Protein AF-A0AA39N4H8-F1 (afdb_monomer)

Foldseek 3Di:
DDPDDDPPDDDDDPPPQPVVLVVCLVVLVVQLVVLCPDPCHPVDPVSVVSNVVSVVVSVVSVVVNLVSLVPPVCSVPDPVVVVVVVVVVVVVVVVVVVVVVVVVVPPPPPDPPPPPPPDDD

Solvent-accessible surface area (backbone atoms only — not comparable to full-atom values): 7482 Å² total; per-residue (Å²): 142,91,85,87,86,82,86,80,72,81,64,90,72,85,70,76,74,67,56,69,61,64,61,44,50,58,59,36,48,48,54,36,52,51,49,66,67,38,92,64,25,78,78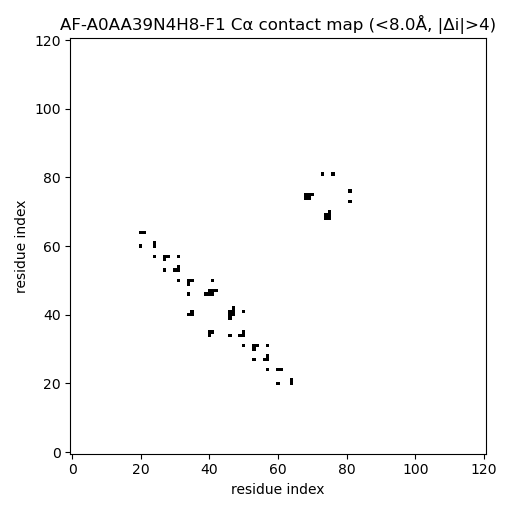,40,75,66,45,40,50,50,44,53,49,38,48,50,52,38,51,51,51,52,52,51,50,52,48,56,45,49,70,36,92,65,44,80,48,54,71,70,55,48,51,50,51,50,51,52,53,48,54,52,52,54,50,52,52,52,53,50,51,54,54,66,67,54,63,71,71,94,74,71,80,87,78,77,86,86,79,82,137

Structure (mmCIF, N/CA/C/O backbone):
data_AF-A0AA39N4H8-F1
#
_entry.id   AF-A0AA39N4H8-F1
#
loop_
_atom_site.group_PDB
_atom_site.id
_atom_site.type_symbol
_atom_site.label_atom_id
_atom_site.label_alt_id
_atom_site.label_comp_id
_atom_site.label_asym_id
_atom_site.label_entity_id
_atom_site.label_seq_id
_atom_site.pdbx_PDB_ins_code
_atom_site.Cartn_x
_atom_site.Cartn_y
_atom_site.Cartn_z
_atom_site.occupancy
_atom_site.B_iso_or_equiv
_atom_site.auth_seq_id
_atom_site.auth_comp_id
_atom_site.auth_asym_id
_atom_site.auth_atom_id
_atom_site.pdbx_PDB_model_num
ATOM 1 N N . MET A 1 1 ? 19.834 -23.040 -31.511 1.00 42.44 1 MET A N 1
ATOM 2 C CA . MET A 1 1 ? 20.358 -23.348 -30.167 1.00 42.44 1 MET A CA 1
ATOM 3 C C . MET A 1 1 ? 21.099 -22.118 -29.705 1.00 42.44 1 MET A C 1
ATOM 5 O O . MET A 1 1 ? 22.232 -21.965 -30.115 1.00 42.44 1 MET A O 1
ATOM 9 N N . GLU A 1 2 ? 20.432 -21.219 -28.988 1.00 42.22 2 GLU A N 1
ATOM 10 C CA . GLU A 1 2 ? 21.045 -20.130 -28.204 1.00 42.22 2 GLU A CA 1
ATOM 11 C C . GLU A 1 2 ? 19.897 -19.410 -27.478 1.00 42.22 2 GLU A C 1
ATOM 13 O O . GLU A 1 2 ? 19.529 -18.275 -27.756 1.00 42.22 2 GLU A O 1
ATOM 18 N N . GLU A 1 3 ? 19.238 -20.154 -26.594 1.00 50.78 3 GLU A N 1
ATOM 19 C CA . GLU A 1 3 ? 18.191 -19.665 -25.705 1.00 5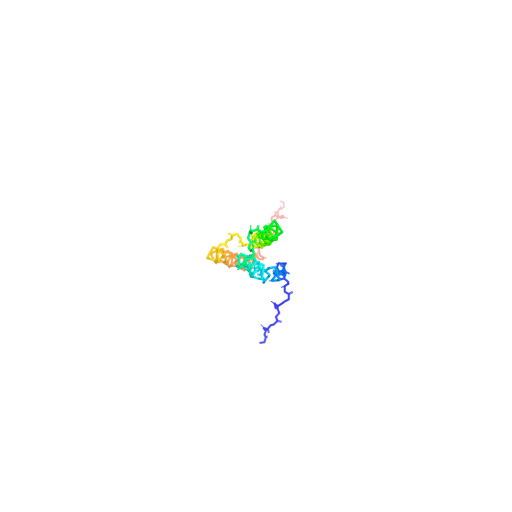0.78 3 GLU A CA 1
ATOM 20 C C . GLU A 1 3 ? 18.473 -20.310 -24.345 1.00 50.78 3 GLU A C 1
ATOM 22 O O . GLU A 1 3 ? 18.138 -21.470 -24.173 1.00 50.78 3 GLU A O 1
ATOM 27 N N . GLU A 1 4 ? 19.214 -19.626 -23.459 1.00 47.56 4 GLU A N 1
ATOM 28 C CA . GLU A 1 4 ? 19.257 -19.826 -21.986 1.00 47.56 4 GLU A CA 1
ATOM 29 C C . GLU A 1 4 ? 20.498 -19.158 -21.350 1.00 47.56 4 GLU A C 1
ATOM 31 O O . GLU A 1 4 ? 21.348 -19.808 -20.748 1.00 47.56 4 GLU A O 1
ATOM 36 N N . ALA A 1 5 ? 20.649 -17.834 -21.456 1.00 48.84 5 ALA A N 1
ATOM 37 C CA . ALA A 1 5 ? 21.746 -17.155 -20.751 1.00 48.84 5 ALA A CA 1
ATOM 38 C C . ALA A 1 5 ? 21.414 -15.720 -20.316 1.00 48.84 5 ALA A C 1
ATOM 40 O O . ALA A 1 5 ? 22.232 -14.824 -20.477 1.00 48.84 5 ALA A O 1
ATOM 41 N N . ASP A 1 6 ? 20.222 -15.471 -19.762 1.00 44.44 6 ASP A N 1
ATOM 42 C CA . ASP A 1 6 ? 19.961 -14.201 -19.053 1.00 44.44 6 ASP A CA 1
ATOM 43 C C . ASP A 1 6 ? 18.862 -14.324 -17.980 1.00 44.44 6 ASP A C 1
ATOM 45 O O . ASP A 1 6 ? 17.966 -13.493 -17.877 1.00 44.44 6 ASP A O 1
ATOM 49 N N . ARG A 1 7 ? 18.881 -15.400 -17.177 1.00 46.53 7 ARG A N 1
ATOM 50 C CA . ARG A 1 7 ? 17.974 -15.556 -16.014 1.00 46.53 7 ARG A CA 1
ATOM 51 C C . ARG A 1 7 ? 18.642 -15.314 -14.655 1.00 46.53 7 ARG A C 1
ATOM 53 O O . ARG A 1 7 ? 17.972 -15.407 -13.634 1.00 46.53 7 ARG A O 1
ATOM 60 N N . SER A 1 8 ? 19.928 -14.955 -14.632 1.00 43.47 8 SER A N 1
ATOM 61 C CA . SER A 1 8 ? 20.711 -14.822 -13.389 1.00 43.47 8 SER A CA 1
ATOM 62 C C . SER A 1 8 ? 21.121 -13.391 -13.040 1.00 43.47 8 SER A C 1
ATOM 64 O O . SER A 1 8 ? 21.984 -13.201 -12.185 1.00 43.47 8 SER A O 1
ATOM 66 N N . ARG A 1 9 ? 20.518 -12.361 -13.650 1.00 44.09 9 ARG A N 1
ATOM 67 C CA . ARG A 1 9 ? 20.646 -11.001 -13.108 1.00 44.09 9 ARG A CA 1
ATOM 68 C C . ARG A 1 9 ? 19.737 -10.890 -11.883 1.00 44.09 9 ARG A C 1
ATOM 70 O O . ARG A 1 9 ? 18.520 -10.965 -12.055 1.00 44.09 9 ARG A O 1
ATO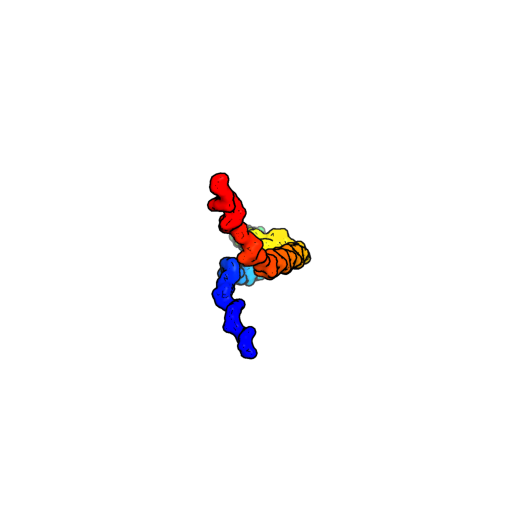M 77 N N . PRO A 1 10 ? 20.267 -10.700 -10.661 1.00 41.22 10 PRO A N 1
ATOM 78 C CA . PRO A 1 10 ? 19.417 -10.313 -9.550 1.00 41.22 10 PRO A CA 1
ATOM 79 C C . PRO A 1 10 ? 18.807 -8.956 -9.915 1.00 41.22 10 PRO A C 1
ATOM 81 O O . PRO A 1 10 ? 19.527 -7.975 -10.112 1.00 41.22 10 PRO A O 1
ATOM 84 N N . GLY A 1 11 ? 17.482 -8.918 -10.080 1.00 49.25 11 GLY A N 1
ATOM 85 C CA . GLY A 1 11 ? 16.747 -7.662 -10.217 1.00 49.25 11 GLY A CA 1
ATOM 86 C C . GLY A 1 11 ? 17.069 -6.735 -9.037 1.00 49.25 11 GLY A C 1
ATOM 87 O O . GLY A 1 11 ? 17.481 -7.222 -7.979 1.00 49.25 11 GLY A O 1
ATOM 88 N N . PRO A 1 12 ? 16.929 -5.408 -9.200 1.00 49.19 12 PRO A N 1
ATOM 89 C CA . PRO A 1 12 ? 17.276 -4.454 -8.156 1.00 49.19 12 PRO A CA 1
ATOM 90 C C . PRO A 1 12 ? 16.469 -4.781 -6.896 1.00 49.19 12 PRO A C 1
ATOM 92 O O . PRO A 1 12 ? 15.258 -4.609 -6.885 1.00 49.19 12 PRO A O 1
ATOM 95 N N . GLY A 1 13 ? 17.151 -5.315 -5.877 1.00 48.62 13 GLY A N 1
ATOM 96 C CA . GLY A 1 13 ? 16.632 -5.585 -4.539 1.00 48.62 13 GLY A CA 1
ATOM 97 C C . GLY A 1 13 ? 15.280 -6.296 -4.511 1.00 48.62 13 GLY A C 1
ATOM 98 O O . GLY A 1 13 ? 14.250 -5.645 -4.375 1.00 48.62 13 GLY A O 1
ATOM 99 N N . GLY A 1 14 ? 15.280 -7.631 -4.543 1.00 47.75 14 GLY A N 1
ATOM 100 C CA . GLY A 1 14 ? 14.109 -8.432 -4.180 1.00 47.75 14 GLY A CA 1
ATOM 101 C C . GLY A 1 14 ? 13.742 -8.225 -2.708 1.00 47.75 14 GLY A C 1
ATOM 102 O O . GLY A 1 14 ? 14.028 -9.072 -1.867 1.00 47.75 14 GLY A O 1
ATOM 103 N N . MET A 1 15 ? 13.144 -7.080 -2.381 1.00 59.06 15 MET A N 1
ATOM 104 C CA . MET A 1 15 ? 12.480 -6.862 -1.107 1.00 59.06 15 MET A CA 1
ATOM 105 C C . MET A 1 15 ? 11.304 -7.830 -1.078 1.00 59.06 15 MET A C 1
ATOM 107 O O . MET A 1 15 ? 10.349 -7.687 -1.842 1.00 59.06 15 MET A O 1
ATOM 111 N N . ALA A 1 16 ? 11.399 -8.857 -0.234 1.00 70.25 16 ALA A N 1
ATOM 112 C CA . ALA A 1 16 ? 10.270 -9.728 0.028 1.00 70.25 16 ALA A CA 1
ATOM 113 C C . ALA A 1 16 ? 9.101 -8.845 0.478 1.00 70.25 16 ALA A C 1
ATOM 115 O O . ALA A 1 16 ? 9.204 -8.129 1.478 1.00 70.25 16 ALA A O 1
ATOM 116 N N . LEU A 1 17 ? 8.013 -8.854 -0.295 1.00 75.31 17 LEU A N 1
ATOM 117 C CA . LEU A 1 17 ? 6.827 -8.075 0.035 1.00 75.31 17 LEU A CA 1
ATOM 118 C C . LEU A 1 17 ? 6.343 -8.497 1.432 1.00 75.31 17 LEU A C 1
ATOM 120 O O . LEU A 1 17 ? 6.294 -9.701 1.706 1.00 75.31 17 LEU A O 1
ATOM 124 N N . PRO A 1 18 ? 5.970 -7.554 2.316 1.00 83.31 18 PRO A N 1
ATOM 125 C CA . PRO A 1 18 ? 5.548 -7.842 3.686 1.00 83.31 18 PRO A CA 1
ATOM 126 C C . PRO A 1 18 ? 4.120 -8.419 3.703 1.00 83.31 18 PRO A C 1
ATOM 128 O O . PRO A 1 18 ? 3.192 -7.839 4.264 1.00 83.31 18 PRO A O 1
ATOM 131 N N . SER A 1 19 ? 3.927 -9.565 3.052 1.00 86.31 19 SER A N 1
ATOM 132 C CA . SER A 1 19 ? 2.636 -10.222 2.829 1.00 86.31 19 SER A CA 1
ATOM 133 C C . SER A 1 19 ? 1.918 -10.551 4.136 1.00 86.31 19 SER A C 1
ATOM 135 O O . SER A 1 19 ? 0.705 -10.373 4.224 1.00 86.31 19 SER A O 1
ATOM 137 N N . SER A 1 20 ? 2.664 -10.930 5.177 1.00 90.44 20 SER A N 1
ATOM 138 C CA . SER A 1 20 ? 2.130 -11.187 6.518 1.00 90.44 20 SER A CA 1
ATOM 139 C C . SER A 1 20 ? 1.464 -9.956 7.141 1.00 90.44 20 SER A C 1
ATOM 141 O O . SER A 1 20 ? 0.415 -10.084 7.774 1.00 90.44 20 SER A O 1
ATOM 143 N N . LEU A 1 21 ? 2.011 -8.752 6.922 1.00 92.25 21 LEU A N 1
ATOM 144 C CA . LEU A 1 21 ? 1.412 -7.508 7.411 1.00 92.25 21 LEU A CA 1
ATOM 145 C C . LEU A 1 21 ? 0.056 -7.271 6.745 1.00 92.25 21 LEU A C 1
ATOM 147 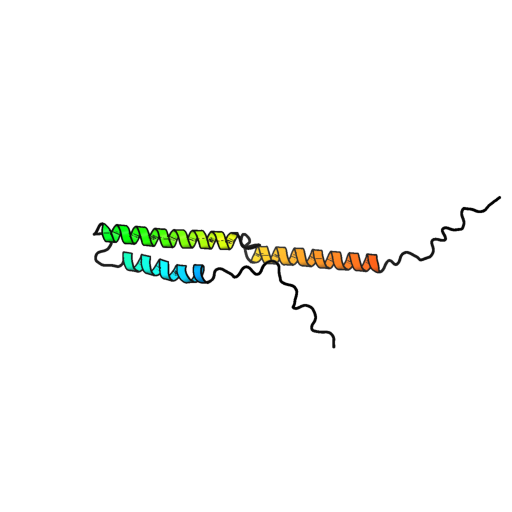O O . LEU A 1 21 ? -0.929 -7.055 7.449 1.00 92.25 21 LEU A O 1
ATOM 151 N N . TYR A 1 22 ? -0.007 -7.364 5.415 1.00 92.75 22 TYR A N 1
ATOM 152 C CA . TYR A 1 22 ? -1.249 -7.168 4.663 1.00 92.75 22 TYR A CA 1
ATOM 153 C C . TYR A 1 22 ? -2.310 -8.220 5.005 1.00 92.75 22 TYR A C 1
ATOM 155 O O . TYR A 1 22 ? -3.471 -7.869 5.202 1.00 92.75 22 TYR A O 1
ATOM 163 N N . GLN A 1 23 ? -1.913 -9.487 5.162 1.00 93.31 23 GLN A N 1
ATOM 164 C CA . GLN A 1 23 ? -2.810 -10.562 5.602 1.00 93.31 23 GLN A CA 1
ATOM 165 C C . GLN A 1 23 ? -3.379 -10.295 7.002 1.00 93.31 23 GLN A C 1
ATOM 167 O O . GLN A 1 23 ? -4.560 -10.537 7.246 1.00 93.31 23 GLN A O 1
ATOM 172 N N . SER A 1 24 ? -2.573 -9.734 7.911 1.00 95.31 24 SER A N 1
ATOM 173 C CA . SER A 1 24 ? -3.011 -9.436 9.280 1.00 95.31 24 SER A CA 1
ATOM 174 C C . SER A 1 24 ? -4.056 -8.316 9.377 1.00 95.31 24 SER A C 1
ATOM 176 O O . SER A 1 24 ? -4.761 -8.242 10.384 1.00 95.31 24 SER A O 1
ATOM 178 N N . LEU A 1 25 ? -4.182 -7.451 8.358 1.00 96.62 25 LEU A N 1
ATOM 179 C CA . LEU A 1 25 ? -5.095 -6.302 8.395 1.00 96.62 25 LEU A CA 1
ATOM 180 C C . LEU A 1 25 ? -6.555 -6.737 8.531 1.00 96.62 25 LEU A C 1
ATOM 182 O O . LEU A 1 25 ? -7.288 -6.153 9.326 1.00 96.62 25 LEU A O 1
ATOM 186 N N . ILE A 1 26 ? -6.959 -7.778 7.797 1.00 95.69 26 ILE A N 1
ATOM 187 C CA . ILE A 1 26 ? -8.329 -8.302 7.854 1.00 95.69 26 ILE A CA 1
ATOM 188 C C . ILE A 1 26 ? -8.604 -8.858 9.251 1.00 95.69 26 ILE A C 1
ATOM 190 O O . ILE A 1 26 ? -9.602 -8.492 9.863 1.00 95.69 26 ILE A O 1
ATOM 194 N N . THR A 1 27 ? -7.693 -9.666 9.796 1.00 96.31 27 THR A N 1
ATOM 195 C CA . THR A 1 27 ? -7.838 -10.225 11.147 1.00 96.31 27 THR A CA 1
ATOM 196 C C . THR A 1 27 ? -7.953 -9.128 12.206 1.00 96.31 27 THR A C 1
ATOM 198 O O . THR A 1 27 ? -8.827 -9.194 13.065 1.00 96.31 27 THR A O 1
ATOM 201 N N . LYS A 1 28 ? -7.122 -8.080 12.131 1.00 96.81 28 LYS A N 1
ATOM 202 C CA . LYS A 1 28 ? -7.186 -6.938 13.060 1.00 96.81 28 LYS A CA 1
ATOM 203 C C . LYS A 1 28 ? -8.502 -6.164 12.939 1.00 96.81 28 LYS A C 1
ATOM 205 O O . LYS A 1 28 ? -9.050 -5.753 13.957 1.00 96.81 28 LYS A O 1
ATOM 210 N N . LEU A 1 29 ? -9.029 -5.994 11.724 1.00 96.69 29 LEU A N 1
ATOM 211 C CA . LEU A 1 29 ? -10.336 -5.370 11.511 1.00 96.69 29 LEU A CA 1
ATOM 212 C C . LEU A 1 29 ? -11.469 -6.214 12.105 1.00 96.69 29 LEU A C 1
ATOM 214 O O . LEU A 1 29 ? -12.341 -5.664 12.769 1.00 96.69 29 LEU A O 1
ATOM 218 N N . VAL A 1 30 ? -11.436 -7.535 11.905 1.00 96.62 30 VAL A N 1
ATOM 219 C CA . VAL A 1 30 ? -12.418 -8.461 12.490 1.00 96.62 30 VAL A CA 1
ATOM 220 C C . VAL A 1 30 ? -12.435 -8.330 14.012 1.00 96.62 30 VAL A C 1
ATOM 222 O O . VAL A 1 30 ? -13.502 -8.139 14.577 1.00 96.62 30 VAL A O 1
ATOM 225 N N . VAL A 1 31 ? -11.270 -8.285 14.667 1.00 95.88 31 VAL A N 1
ATOM 226 C CA . VAL A 1 31 ? -11.187 -8.075 16.125 1.00 95.88 31 VAL A CA 1
ATOM 227 C C . VAL A 1 31 ? -11.857 -6.766 16.560 1.00 95.88 31 VAL A C 1
ATOM 229 O O . VAL A 1 31 ? -12.557 -6.739 17.570 1.00 95.8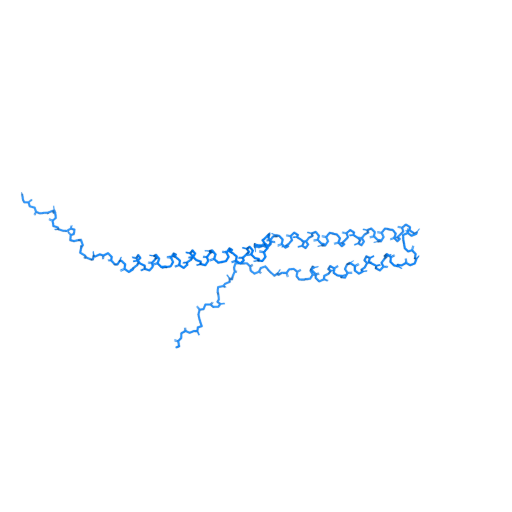8 31 VAL A O 1
ATOM 232 N N . VAL A 1 32 ? -11.674 -5.674 15.808 1.00 95.06 32 VAL A N 1
ATOM 233 C CA . VAL A 1 32 ? -12.355 -4.400 16.099 1.00 95.06 32 VAL A CA 1
ATOM 234 C C . VAL A 1 32 ? -13.871 -4.552 15.965 1.00 95.06 32 VAL A C 1
ATOM 236 O O . VAL A 1 32 ? -14.603 -4.094 16.839 1.00 95.06 32 VAL A O 1
ATOM 239 N N . LEU A 1 33 ? -14.348 -5.202 14.901 1.00 94.50 33 LEU A N 1
ATOM 240 C CA . LEU A 1 33 ? -15.778 -5.407 14.662 1.00 94.50 33 LEU A CA 1
ATOM 241 C C . LEU A 1 33 ? -16.418 -6.306 15.725 1.00 94.50 33 LEU A C 1
ATOM 243 O O . LEU A 1 33 ? -17.490 -5.971 16.224 1.00 94.50 33 LEU A O 1
ATOM 247 N N . ASP A 1 34 ? -15.740 -7.380 16.125 1.00 93.62 34 ASP A N 1
ATOM 248 C CA . ASP A 1 34 ? -16.207 -8.286 17.174 1.00 93.62 34 ASP A CA 1
ATOM 249 C C . ASP A 1 34 ? -16.369 -7.540 18.505 1.00 93.62 34 ASP A C 1
ATOM 251 O O . ASP A 1 34 ? -17.402 -7.658 19.162 1.00 93.62 34 ASP A O 1
ATOM 255 N N . LEU A 1 35 ? -15.394 -6.702 18.880 1.00 91.50 35 LEU A N 1
ATOM 256 C CA . LEU A 1 35 ? -15.465 -5.888 20.100 1.00 91.50 35 LEU A CA 1
ATOM 257 C C . LEU A 1 35 ? -16.604 -4.859 20.065 1.00 91.50 35 LEU A C 1
ATOM 259 O O . LEU A 1 35 ? -17.191 -4.559 21.103 1.00 91.50 35 LEU A O 1
ATOM 263 N N . VAL A 1 36 ? -16.936 -4.321 18.888 1.00 90.12 36 VAL A N 1
ATOM 264 C CA . VAL A 1 36 ? -18.078 -3.406 18.717 1.00 90.12 36 VAL A CA 1
ATOM 265 C C . VAL A 1 36 ? -19.414 -4.141 18.860 1.00 90.12 36 VAL A C 1
ATOM 267 O O . VAL A 1 36 ? -20.377 -3.555 19.350 1.00 90.12 36 VAL A O 1
ATOM 270 N N . GLN A 1 37 ? -19.481 -5.406 18.442 1.00 88.94 37 GLN A N 1
ATOM 271 C CA . GLN A 1 37 ? -20.708 -6.209 18.450 1.00 88.94 37 GLN A CA 1
ATOM 272 C C . GLN A 1 37 ? -20.990 -6.910 19.786 1.00 88.94 37 GLN A C 1
ATOM 274 O O . GLN A 1 37 ? -22.109 -7.379 20.000 1.00 88.94 37 GLN A O 1
ATOM 279 N N . GLN A 1 38 ? -20.014 -6.987 20.694 1.00 86.38 38 GLN A N 1
ATOM 280 C CA . GLN A 1 38 ? -20.216 -7.569 22.021 1.00 86.38 38 GLN A CA 1
ATOM 281 C C . GLN A 1 38 ? -21.311 -6.822 22.796 1.00 86.38 38 GLN A C 1
ATOM 283 O O . GLN A 1 38 ? -21.321 -5.595 22.859 1.00 86.38 38 GLN A O 1
ATOM 288 N N . SER A 1 39 ? -22.214 -7.570 23.439 1.00 65.00 39 SER A N 1
ATOM 289 C CA . SER A 1 39 ? -23.363 -7.029 24.184 1.00 65.00 39 SER A CA 1
ATOM 290 C C . SER A 1 39 ? -22.968 -6.161 25.381 1.00 65.00 39 SER A C 1
ATOM 292 O O . SER A 1 39 ? -23.698 -5.243 25.743 1.00 65.00 39 SER A O 1
ATOM 294 N N . GLU A 1 40 ? -21.808 -6.432 25.987 1.00 66.81 40 GLU A N 1
ATOM 295 C CA . GLU A 1 40 ? -21.216 -5.584 27.030 1.00 66.81 40 GLU A CA 1
ATOM 296 C C . GLU A 1 40 ? -20.535 -4.333 26.446 1.00 66.81 40 GLU A C 1
ATOM 298 O O . GLU A 1 40 ? -20.372 -3.343 27.158 1.00 66.81 40 GLU A O 1
ATOM 303 N N . GLY A 1 41 ? -20.209 -4.341 25.149 1.00 66.06 41 GLY A N 1
ATOM 304 C CA . GLY A 1 41 ? -19.787 -3.206 24.322 1.00 66.06 41 GLY A CA 1
ATOM 305 C C . GLY A 1 41 ? -18.937 -2.141 25.019 1.00 66.06 41 GLY A C 1
ATOM 306 O O . GLY A 1 41 ? -18.132 -2.404 25.897 1.00 66.06 41 GLY A O 1
ATOM 307 N N . ILE A 1 42 ? -19.148 -0.873 24.673 1.00 67.81 42 ILE A N 1
ATOM 308 C CA . ILE A 1 42 ? -18.531 0.288 25.345 1.00 67.81 42 ILE A CA 1
ATOM 309 C C . ILE A 1 42 ? -19.140 0.591 26.729 1.00 67.81 42 ILE A C 1
ATOM 311 O O . ILE A 1 42 ? -19.000 1.708 27.226 1.00 67.81 42 ILE A O 1
ATOM 315 N N . THR A 1 43 ? -19.861 -0.338 27.358 1.00 81.31 43 THR A N 1
ATOM 316 C CA . THR A 1 43 ? -20.558 -0.049 28.625 1.00 81.31 43 THR A CA 1
ATOM 317 C C . THR A 1 43 ? -19.635 -0.172 29.836 1.00 81.31 43 THR A C 1
ATOM 319 O O . THR A 1 43 ? -19.788 0.585 30.796 1.00 81.31 43 THR A O 1
ATOM 322 N N . THR A 1 44 ? -18.611 -1.028 29.760 1.00 85.94 44 THR A N 1
ATOM 323 C CA . THR A 1 44 ? -17.586 -1.162 30.804 1.00 85.94 44 THR A CA 1
ATOM 324 C C . THR A 1 44 ? -16.303 -0.399 30.436 1.00 85.94 44 THR A C 1
ATOM 326 O O . THR A 1 44 ? -15.951 -0.294 29.254 1.00 85.94 44 THR A O 1
ATOM 329 N N . PRO A 1 45 ? -15.558 0.149 31.418 1.00 87.50 45 PRO A N 1
ATOM 330 C CA . PRO A 1 45 ? -14.257 0.774 31.163 1.00 87.50 45 PRO A CA 1
ATOM 331 C C . PRO A 1 45 ? -13.260 -0.166 30.472 1.00 87.50 45 PRO A C 1
ATOM 333 O O . PRO A 1 45 ? -12.523 0.258 29.584 1.00 87.50 45 PRO A O 1
ATOM 336 N N . GLN A 1 46 ? -13.270 -1.446 30.847 1.00 88.69 46 GLN A N 1
ATOM 337 C CA . GLN A 1 46 ? -12.393 -2.477 30.299 1.00 88.69 46 GLN A CA 1
ATOM 338 C C . GLN A 1 46 ? -12.677 -2.706 28.815 1.00 88.69 46 GLN A C 1
ATOM 340 O O . GLN A 1 46 ? -11.750 -2.721 28.008 1.00 88.69 46 GLN A O 1
ATOM 345 N N . ALA A 1 47 ? -13.949 -2.809 28.436 1.00 87.44 47 ALA A N 1
ATOM 346 C CA . ALA A 1 47 ? -14.320 -3.018 27.046 1.00 87.44 47 ALA A CA 1
ATOM 347 C C . ALA A 1 47 ? -14.080 -1.764 26.181 1.00 87.44 47 ALA A C 1
ATOM 349 O O . ALA A 1 47 ? -13.601 -1.883 25.052 1.00 87.44 47 ALA A O 1
ATOM 350 N N . LYS A 1 48 ? -14.253 -0.548 26.732 1.00 89.62 48 LYS A N 1
ATOM 351 C CA . LYS A 1 48 ? -13.786 0.690 26.071 1.00 89.62 48 LYS A CA 1
ATOM 352 C C . LYS A 1 48 ? -12.278 0.664 25.816 1.00 89.62 48 LYS A C 1
ATOM 354 O O . LYS A 1 48 ? -11.834 1.024 24.727 1.00 89.62 48 LYS A O 1
ATOM 359 N N . GLN A 1 49 ? -11.490 0.248 26.805 1.00 93.00 49 GLN A N 1
ATOM 360 C CA . GLN A 1 49 ? -10.036 0.184 26.679 1.00 93.00 49 GLN A CA 1
ATOM 361 C C . GLN A 1 49 ? -9.599 -0.876 25.659 1.00 93.00 49 GLN A C 1
ATOM 363 O O . GLN A 1 49 ? -8.721 -0.600 24.842 1.00 93.00 49 GLN A O 1
ATOM 368 N N . ALA A 1 50 ? -10.244 -2.046 25.653 1.00 91.88 50 ALA A N 1
ATOM 369 C CA . ALA A 1 50 ? -10.002 -3.097 24.668 1.00 91.88 50 ALA A CA 1
ATOM 370 C C . ALA A 1 50 ? -10.302 -2.615 23.239 1.00 91.88 50 ALA A C 1
ATOM 372 O O . ALA A 1 50 ? -9.471 -2.789 22.346 1.00 91.88 50 ALA A O 1
ATOM 373 N N . LEU A 1 51 ? -11.432 -1.929 23.035 1.00 93.56 51 LEU A N 1
ATOM 374 C CA . LEU A 1 51 ? -11.798 -1.362 21.737 1.00 93.56 51 LEU A CA 1
ATOM 375 C C . LEU A 1 51 ? -10.806 -0.285 21.276 1.00 93.56 51 LEU A C 1
ATOM 377 O O . LEU A 1 51 ? -10.370 -0.298 20.123 1.00 93.56 51 LEU A O 1
ATOM 381 N N . LEU A 1 52 ? -10.409 0.627 22.170 1.00 94.38 52 LEU A N 1
ATOM 382 C CA . LEU A 1 52 ? -9.398 1.645 21.869 1.00 94.38 52 LEU A CA 1
ATOM 383 C C . LEU A 1 52 ? -8.056 1.011 21.493 1.00 94.38 52 LEU A C 1
ATOM 385 O O . LEU A 1 52 ? -7.411 1.459 20.544 1.00 94.38 52 LEU A O 1
ATOM 389 N N . HIS A 1 53 ? -7.638 -0.032 22.210 1.00 96.00 53 HIS A N 1
ATOM 390 C CA . HIS A 1 53 ? -6.404 -0.750 21.915 1.00 96.00 53 HIS A CA 1
ATOM 391 C C . HIS A 1 53 ? -6.464 -1.429 20.541 1.00 96.00 53 HIS A C 1
ATOM 393 O O . HIS A 1 53 ? -5.586 -1.196 19.712 1.00 96.00 53 HIS A O 1
ATOM 399 N N . ALA A 1 54 ? -7.518 -2.205 20.265 1.00 95.94 54 ALA A N 1
ATOM 400 C CA . ALA A 1 54 ? -7.697 -2.887 18.982 1.00 95.94 54 ALA A CA 1
ATOM 401 C C . ALA A 1 54 ? -7.773 -1.901 17.804 1.00 95.94 54 ALA A C 1
ATOM 403 O O . ALA A 1 54 ? -7.153 -2.117 16.763 1.00 95.94 54 ALA A O 1
ATOM 404 N N . THR A 1 55 ? -8.465 -0.772 17.986 1.00 96.25 55 THR A N 1
ATOM 405 C CA . THR A 1 55 ? -8.579 0.270 16.955 1.00 96.25 55 THR A CA 1
ATOM 406 C C . THR A 1 55 ? -7.229 0.928 16.675 1.00 96.25 55 THR A C 1
ATOM 408 O O . THR A 1 55 ? -6.872 1.139 15.516 1.00 96.25 55 THR A O 1
ATOM 411 N N . ASN A 1 56 ? -6.451 1.232 17.719 1.00 97.88 56 ASN A N 1
ATOM 412 C CA . ASN A 1 56 ? -5.109 1.790 17.554 1.00 97.88 56 ASN A CA 1
ATOM 413 C C . ASN A 1 56 ? -4.157 0.799 16.879 1.00 97.88 56 ASN A C 1
ATOM 415 O O . ASN A 1 56 ? -3.419 1.196 15.979 1.00 97.88 56 ASN A O 1
ATOM 419 N N . ASP A 1 57 ? -4.192 -0.474 17.270 1.00 97.44 57 ASP A N 1
ATOM 420 C CA . ASP A 1 57 ? -3.391 -1.530 16.648 1.00 97.44 57 ASP A CA 1
ATOM 421 C C . ASP A 1 57 ? -3.721 -1.680 15.152 1.00 97.44 57 ASP A C 1
ATOM 423 O O . ASP A 1 57 ? -2.819 -1.640 14.312 1.00 97.44 57 ASP A O 1
ATOM 427 N N . PHE A 1 58 ? -5.008 -1.733 14.788 1.00 97.75 58 PHE A N 1
ATOM 428 C CA . PHE A 1 58 ? -5.433 -1.750 13.385 1.00 97.75 58 PHE A CA 1
ATOM 429 C C . PHE A 1 58 ? -4.970 -0.498 12.625 1.00 97.75 58 PHE A C 1
ATOM 431 O O . PHE A 1 58 ? -4.359 -0.609 11.560 1.00 97.75 58 PHE A O 1
ATOM 438 N N . ARG A 1 59 ? -5.185 0.699 13.189 1.00 98.00 59 ARG A N 1
ATOM 439 C CA . ARG A 1 59 ? -4.763 1.968 12.576 1.00 98.00 59 ARG A CA 1
ATOM 440 C C . ARG A 1 59 ? -3.256 2.002 12.324 1.00 98.00 59 ARG A C 1
ATOM 442 O O . ARG A 1 59 ? -2.819 2.411 11.250 1.00 98.00 59 ARG A O 1
ATOM 449 N N . ASN A 1 60 ? -2.465 1.565 13.301 1.00 97.44 60 ASN A N 1
ATOM 450 C CA . ASN A 1 60 ? -1.010 1.531 13.200 1.00 97.44 60 ASN A CA 1
ATOM 451 C C . ASN A 1 60 ? -0.551 0.510 12.149 1.00 97.44 60 ASN A C 1
ATOM 453 O O . ASN A 1 60 ? 0.355 0.807 11.369 1.00 97.44 60 ASN A O 1
ATOM 457 N N . ALA A 1 61 ? -1.203 -0.655 12.072 1.00 96.56 61 ALA A N 1
ATOM 458 C CA . ALA A 1 61 ? -0.920 -1.656 11.047 1.00 96.56 61 ALA A CA 1
ATOM 459 C C . ALA A 1 61 ? -1.211 -1.126 9.631 1.00 96.56 61 ALA A C 1
ATOM 461 O O . ALA A 1 61 ? -0.371 -1.279 8.744 1.00 96.56 61 ALA A O 1
ATOM 462 N N . VAL A 1 62 ? -2.338 -0.431 9.428 1.00 97.25 62 VAL A N 1
ATOM 463 C CA . VAL A 1 62 ? -2.684 0.211 8.145 1.00 97.25 62 VAL A CA 1
ATOM 464 C C . VAL A 1 62 ? -1.688 1.314 7.788 1.00 97.25 62 VAL A C 1
ATOM 466 O O . VAL A 1 62 ? -1.231 1.383 6.648 1.00 97.25 62 VAL A O 1
ATOM 469 N N . ALA A 1 63 ? -1.309 2.160 8.749 1.00 96.69 63 ALA A N 1
ATOM 470 C CA . ALA A 1 63 ? -0.327 3.216 8.519 1.00 96.69 63 ALA A CA 1
ATOM 471 C C . ALA A 1 63 ? 1.041 2.643 8.113 1.00 96.69 63 ALA A C 1
ATOM 473 O O . ALA A 1 63 ? 1.663 3.137 7.171 1.00 96.69 63 ALA A O 1
ATOM 474 N N . ASN A 1 64 ? 1.484 1.569 8.775 1.00 94.56 64 ASN A N 1
ATOM 475 C CA . ASN A 1 64 ? 2.725 0.886 8.425 1.00 94.56 64 ASN A CA 1
ATOM 476 C C . ASN A 1 64 ? 2.637 0.220 7.044 1.00 94.56 64 ASN A C 1
ATOM 478 O O . ASN A 1 64 ? 3.564 0.352 6.251 1.00 94.56 64 ASN A O 1
ATOM 482 N N . ALA A 1 65 ? 1.514 -0.431 6.726 1.00 93.81 65 ALA A N 1
ATOM 483 C CA . ALA A 1 65 ? 1.285 -1.028 5.413 1.00 93.81 65 ALA A CA 1
ATOM 484 C C . ALA A 1 65 ? 1.336 0.032 4.305 1.00 93.81 65 ALA A C 1
ATOM 486 O O . ALA A 1 65 ? 2.057 -0.134 3.327 1.00 93.81 65 ALA A O 1
ATOM 487 N N . ARG A 1 66 ? 0.664 1.175 4.503 1.00 93.38 66 ARG A N 1
ATOM 488 C CA . ARG A 1 66 ? 0.709 2.305 3.567 1.00 93.38 66 ARG A CA 1
ATOM 489 C C . ARG A 1 66 ? 2.126 2.842 3.383 1.00 93.38 66 ARG A C 1
ATOM 491 O O . ARG A 1 66 ? 2.520 3.108 2.256 1.00 93.38 66 ARG A O 1
ATOM 498 N N . ARG A 1 67 ? 2.883 3.012 4.470 1.00 92.62 67 ARG A N 1
ATOM 499 C CA . ARG A 1 67 ? 4.279 3.460 4.394 1.00 92.62 67 ARG A CA 1
ATOM 500 C C . ARG A 1 67 ? 5.118 2.483 3.572 1.00 92.62 67 ARG A C 1
ATOM 502 O O . ARG A 1 67 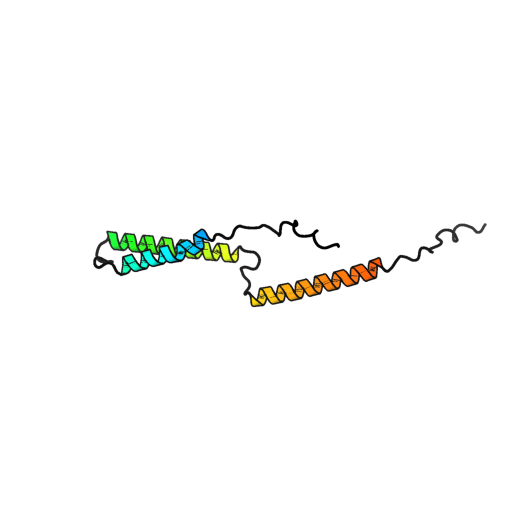? 5.781 2.910 2.643 1.00 92.62 67 ARG A O 1
ATOM 509 N N . LEU A 1 68 ? 5.022 1.183 3.856 1.00 90.94 68 LEU A N 1
ATOM 510 C CA . LEU A 1 68 ? 5.752 0.161 3.103 1.00 90.94 68 LEU A CA 1
ATOM 511 C C . LEU A 1 68 ? 5.340 0.116 1.630 1.00 90.94 68 LEU A C 1
ATOM 513 O O . LEU A 1 68 ? 6.198 -0.115 0.793 1.00 90.94 68 LEU A O 1
ATOM 517 N N . ALA A 1 69 ? 4.065 0.354 1.306 1.00 89.25 69 ALA A N 1
ATOM 518 C CA . ALA A 1 69 ? 3.618 0.473 -0.081 1.00 89.25 69 ALA A CA 1
ATOM 519 C C . ALA A 1 69 ? 4.282 1.654 -0.801 1.00 89.25 69 ALA A C 1
ATOM 521 O O . ALA A 1 69 ? 4.705 1.499 -1.936 1.00 89.25 69 ALA A O 1
ATOM 522 N N . LEU A 1 70 ? 4.388 2.811 -0.140 1.00 90.19 70 LEU A N 1
ATOM 523 C CA . LEU A 1 70 ? 4.999 4.018 -0.706 1.00 90.19 70 LEU A CA 1
ATOM 524 C C . LEU A 1 70 ? 6.529 3.956 -0.762 1.00 90.19 70 LEU A C 1
ATOM 526 O O . LEU A 1 70 ? 7.125 4.610 -1.606 1.00 90.19 70 LEU A O 1
ATOM 530 N N . ASP A 1 71 ? 7.156 3.178 0.122 1.00 89.62 71 ASP A N 1
ATOM 531 C CA . ASP A 1 71 ? 8.605 2.947 0.115 1.00 89.62 71 ASP A CA 1
ATOM 532 C C . ASP A 1 71 ? 9.028 1.960 -1.001 1.00 89.62 71 ASP A C 1
ATOM 534 O O . ASP A 1 71 ? 10.223 1.805 -1.269 1.00 89.62 71 ASP A O 1
ATOM 538 N N . LEU A 1 72 ? 8.078 1.271 -1.656 1.00 87.19 72 LEU A N 1
ATOM 539 C CA . LEU A 1 72 ? 8.377 0.444 -2.827 1.00 87.19 72 LEU A CA 1
ATOM 540 C C . LEU A 1 72 ? 8.747 1.337 -4.019 1.00 87.19 72 LEU A C 1
ATOM 542 O O . LEU A 1 72 ? 8.088 2.351 -4.238 1.00 87.19 72 LEU A O 1
ATOM 546 N N . PRO A 1 73 ? 9.738 0.953 -4.844 1.00 86.44 73 PRO A N 1
ATOM 547 C CA . PRO A 1 73 ? 10.050 1.686 -6.066 1.00 86.44 73 PRO A CA 1
ATOM 548 C C . PRO A 1 73 ? 8.823 1.799 -6.980 1.00 86.44 73 PRO A C 1
ATOM 550 O O . PRO A 1 73 ? 8.289 0.782 -7.423 1.00 86.44 73 PRO A O 1
ATOM 553 N N . GLY A 1 74 ? 8.381 3.028 -7.258 1.00 86.75 74 GLY A N 1
ATOM 554 C CA . GLY A 1 74 ? 7.176 3.295 -8.045 1.00 86.75 74 GLY A CA 1
ATOM 555 C C . GLY A 1 74 ? 5.864 3.083 -7.281 1.00 86.75 74 GLY A C 1
ATOM 556 O O . GLY A 1 74 ? 4.799 3.169 -7.884 1.00 86.75 74 GLY A O 1
ATOM 557 N N . GLY A 1 75 ? 5.903 2.814 -5.974 1.00 88.50 75 GLY A N 1
ATOM 558 C CA . GLY A 1 75 ? 4.723 2.619 -5.128 1.00 88.50 75 GLY A CA 1
ATOM 559 C C . GLY A 1 75 ? 3.890 3.886 -4.906 1.00 88.50 75 GLY A C 1
ATOM 560 O O . GLY A 1 75 ? 2.730 3.811 -4.502 1.00 88.50 75 GLY A O 1
ATOM 561 N N . GLU A 1 76 ? 4.460 5.051 -5.200 1.00 90.06 76 GLU A N 1
ATOM 562 C CA . GLU A 1 76 ? 3.781 6.342 -5.268 1.00 90.06 76 GLU A CA 1
ATOM 563 C C . GLU A 1 76 ? 2.972 6.536 -6.558 1.00 90.06 76 GLU A C 1
ATOM 565 O O . GLU A 1 76 ? 2.064 7.369 -6.588 1.00 90.06 76 GLU A O 1
ATOM 570 N N . LEU A 1 77 ? 3.295 5.772 -7.605 1.00 91.94 77 LEU A N 1
ATOM 571 C CA . LEU A 1 77 ? 2.691 5.882 -8.925 1.00 91.94 77 LEU A CA 1
ATOM 572 C C . LEU A 1 77 ? 1.496 4.943 -9.050 1.00 91.94 77 LEU A C 1
ATOM 574 O O . LEU A 1 77 ? 1.525 3.779 -8.636 1.00 91.94 77 LEU A O 1
ATOM 578 N N . LEU A 1 78 ? 0.455 5.421 -9.722 1.00 93.25 78 LEU A N 1
ATOM 579 C CA . LEU A 1 78 ? -0.621 4.562 -10.191 1.00 93.25 78 LEU A CA 1
ATOM 580 C C . LEU A 1 78 ? -0.083 3.581 -11.237 1.00 93.25 78 LEU A C 1
ATOM 582 O O . LEU A 1 78 ? 0.828 3.904 -11.991 1.00 93.25 78 LEU A O 1
ATOM 586 N N . VAL A 1 79 ? -0.712 2.410 -11.356 1.00 91.69 79 VAL A N 1
ATOM 587 C CA . VAL A 1 79 ? -0.316 1.382 -12.341 1.00 91.69 79 VAL A CA 1
ATOM 588 C C . VAL A 1 79 ? -0.193 1.967 -13.753 1.00 91.69 79 VAL A C 1
ATOM 590 O O . VAL A 1 79 ? 0.817 1.773 -14.413 1.00 91.69 79 VAL A O 1
ATOM 593 N N . ARG A 1 80 ? -1.164 2.789 -14.168 1.00 94.88 80 ARG A N 1
ATOM 594 C CA . ARG A 1 80 ? -1.140 3.480 -15.468 1.00 94.88 80 ARG A CA 1
ATOM 595 C C . ARG A 1 80 ? 0.071 4.405 -15.653 1.00 94.88 80 ARG A C 1
ATOM 597 O O . ARG A 1 80 ? 0.629 4.475 -16.737 1.00 94.88 80 ARG A O 1
ATOM 604 N N . GLU A 1 81 ? 0.490 5.096 -14.595 1.00 95.00 81 GLU A N 1
ATOM 605 C CA . GLU A 1 81 ? 1.649 5.997 -14.630 1.00 95.00 81 GLU A CA 1
ATOM 606 C C . GLU A 1 81 ? 2.943 5.177 -14.701 1.00 95.00 81 GLU A C 1
ATOM 608 O O . GLU A 1 81 ? 3.873 5.541 -15.416 1.00 95.00 81 GLU A O 1
ATOM 613 N N . GLN A 1 82 ? 2.988 4.026 -14.020 1.00 94.62 82 GLN A N 1
ATOM 614 C CA . GLN A 1 82 ? 4.096 3.079 -14.147 1.00 94.62 82 GLN A CA 1
ATOM 615 C C . GLN A 1 82 ? 4.196 2.526 -15.575 1.00 94.62 82 GLN A C 1
ATOM 617 O O . GLN A 1 82 ? 5.298 2.474 -16.120 1.00 94.62 82 GLN A O 1
ATOM 622 N N . ASP A 1 83 ? 3.071 2.185 -16.211 1.00 96.12 83 ASP A N 1
ATOM 623 C CA . ASP A 1 83 ? 3.038 1.719 -17.603 1.00 96.12 83 ASP A CA 1
ATOM 624 C C . ASP A 1 83 ? 3.581 2.780 -18.576 1.00 96.12 83 ASP A C 1
ATOM 626 O O . ASP A 1 83 ? 4.384 2.470 -19.462 1.00 96.12 83 ASP A O 1
ATOM 630 N N . GLU A 1 84 ? 3.207 4.047 -18.386 1.00 96.69 84 GLU A N 1
ATOM 631 C CA . GLU A 1 84 ? 3.716 5.175 -19.177 1.00 96.69 84 GLU A CA 1
ATOM 632 C C . GLU A 1 84 ? 5.231 5.363 -19.004 1.00 96.69 84 GLU A C 1
ATOM 634 O O . GLU A 1 84 ? 5.965 5.515 -19.988 1.00 96.69 84 GLU A O 1
ATOM 639 N N . VAL A 1 85 ? 5.727 5.294 -17.764 1.00 94.94 85 VAL A N 1
ATOM 640 C CA . VAL A 1 85 ? 7.165 5.373 -17.470 1.00 94.94 85 VAL A CA 1
ATOM 641 C C . VAL A 1 85 ? 7.912 4.200 -18.106 1.00 94.94 85 VAL A C 1
ATOM 643 O O . VAL A 1 85 ? 8.960 4.404 -18.724 1.00 94.94 85 VAL A O 1
ATOM 646 N N . ILE A 1 86 ? 7.371 2.982 -18.022 1.00 95.31 86 ILE A N 1
ATOM 647 C CA . ILE A 1 86 ? 7.945 1.792 -18.661 1.00 95.31 86 ILE A CA 1
ATOM 648 C C . ILE A 1 86 ? 8.019 1.982 -20.178 1.00 95.31 86 ILE A C 1
ATOM 650 O O . ILE A 1 86 ? 9.063 1.697 -20.776 1.00 95.31 86 IL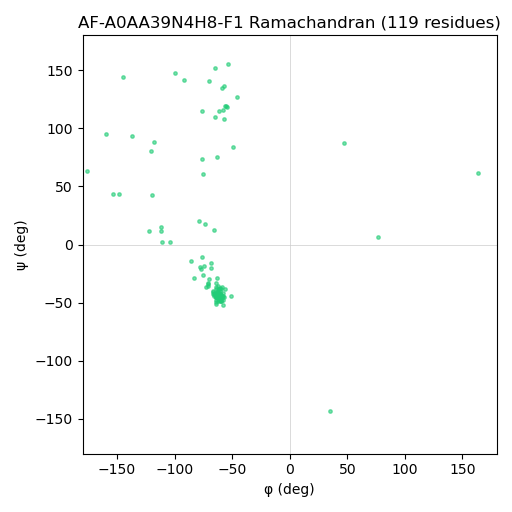E A O 1
ATOM 654 N N . ALA A 1 87 ? 6.955 2.489 -20.805 1.00 97.62 87 ALA A N 1
ATOM 655 C CA . ALA A 1 87 ? 6.925 2.754 -22.239 1.00 97.62 87 ALA A CA 1
ATOM 656 C C . ALA A 1 87 ? 7.990 3.788 -22.645 1.00 97.62 87 ALA A C 1
ATOM 658 O O . ALA A 1 87 ? 8.786 3.538 -23.557 1.00 97.62 87 ALA A O 1
ATOM 659 N N . MET A 1 88 ? 8.077 4.905 -21.917 1.00 97.62 88 MET A N 1
ATOM 660 C CA . MET A 1 88 ? 9.076 5.948 -22.153 1.00 97.62 88 MET A CA 1
ATOM 661 C C . MET A 1 88 ? 10.509 5.412 -21.996 1.00 97.62 88 MET A C 1
ATOM 663 O O . MET A 1 88 ? 11.357 5.617 -22.870 1.00 97.62 88 MET A O 1
ATOM 667 N N . LEU A 1 89 ? 10.798 4.700 -20.902 1.00 97.06 89 LEU A N 1
ATOM 668 C CA . LEU A 1 89 ? 12.124 4.131 -20.638 1.00 97.06 89 LEU A CA 1
ATOM 669 C C . LEU A 1 89 ? 12.513 3.082 -21.686 1.00 97.06 89 LEU A C 1
ATOM 671 O O . LEU A 1 89 ? 13.671 3.023 -22.108 1.00 97.06 89 LEU A O 1
ATOM 675 N N . THR A 1 90 ? 11.543 2.293 -22.145 1.00 97.62 90 THR A N 1
ATOM 676 C CA . THR A 1 90 ? 11.717 1.319 -23.226 1.00 97.62 90 THR A CA 1
ATOM 677 C C . THR A 1 90 ? 12.102 2.014 -24.529 1.00 97.62 90 THR A C 1
ATOM 679 O O . THR A 1 90 ? 13.117 1.662 -25.135 1.00 97.62 90 THR A O 1
ATOM 682 N N . GLN A 1 91 ? 11.378 3.068 -24.913 1.00 97.75 91 GLN A N 1
ATOM 683 C CA . GLN A 1 91 ? 11.686 3.851 -26.110 1.00 97.75 91 GLN A CA 1
ATOM 684 C C . GLN A 1 91 ? 13.082 4.491 -26.039 1.00 97.75 91 GLN A C 1
ATOM 686 O O . GLN A 1 91 ? 13.830 4.455 -27.021 1.00 97.75 91 GLN A O 1
ATOM 691 N N . LEU A 1 92 ? 13.463 5.043 -24.882 1.00 97.69 92 LEU A N 1
ATOM 692 C CA . LEU A 1 92 ? 14.789 5.631 -24.670 1.00 97.69 92 LEU A CA 1
ATOM 693 C C . LEU A 1 92 ? 15.906 4.589 -24.780 1.00 97.69 92 LEU A C 1
ATOM 695 O O . LEU A 1 92 ? 16.916 4.836 -25.446 1.00 97.69 92 LEU A O 1
ATOM 699 N N . ARG A 1 93 ? 15.730 3.418 -24.157 1.00 97.81 93 ARG A N 1
ATOM 700 C CA . ARG A 1 93 ? 16.677 2.299 -24.249 1.00 97.81 93 ARG A CA 1
ATOM 701 C C . ARG A 1 93 ? 16.874 1.871 -25.701 1.00 97.81 93 ARG A C 1
ATOM 703 O O . ARG A 1 93 ? 18.013 1.724 -26.144 1.00 97.81 93 ARG A O 1
ATOM 710 N N . ASP A 1 94 ? 15.785 1.693 -26.440 1.00 97.69 94 ASP A N 1
ATOM 711 C CA . ASP A 1 94 ? 15.832 1.205 -27.819 1.00 97.69 94 ASP A CA 1
ATOM 712 C C . ASP A 1 94 ? 16.404 2.269 -28.771 1.00 97.69 94 ASP A C 1
ATOM 714 O O . ASP A 1 94 ? 17.187 1.955 -29.671 1.00 97.69 94 ASP A O 1
ATOM 718 N N . GLY A 1 95 ? 16.112 3.549 -28.522 1.00 97.06 95 GLY A N 1
ATOM 719 C CA . GLY A 1 95 ? 16.766 4.680 -29.182 1.00 97.06 95 GLY A CA 1
ATOM 720 C C . GLY A 1 95 ? 18.284 4.679 -28.981 1.00 97.06 95 GLY A C 1
ATOM 721 O O . GLY A 1 95 ? 19.028 4.696 -29.963 1.00 97.06 95 GLY A O 1
ATOM 722 N N . LYS A 1 96 ? 18.746 4.575 -27.729 1.00 95.88 96 LYS A N 1
ATOM 723 C CA . LYS A 1 96 ? 20.180 4.517 -27.401 1.00 95.88 96 LYS A CA 1
ATOM 724 C C . LYS A 1 96 ? 20.873 3.297 -28.008 1.00 95.88 96 LYS A C 1
ATOM 726 O O . LYS A 1 96 ? 21.985 3.426 -28.509 1.00 95.88 96 LYS A O 1
ATOM 731 N N . ARG A 1 97 ? 20.220 2.129 -28.020 1.00 95.75 97 ARG A N 1
ATOM 732 C CA . ARG A 1 97 ? 20.754 0.922 -28.677 1.00 95.75 97 ARG A CA 1
ATOM 733 C C . ARG A 1 97 ? 20.979 1.136 -30.173 1.00 95.75 97 ARG A C 1
ATOM 735 O O . ARG A 1 97 ? 22.032 0.762 -30.677 1.00 95.75 97 ARG A O 1
ATOM 742 N N . ARG A 1 98 ? 20.032 1.774 -30.869 1.00 94.75 98 ARG A N 1
ATOM 743 C CA . ARG A 1 98 ? 20.188 2.105 -32.297 1.00 94.75 98 ARG A CA 1
ATOM 744 C C . ARG A 1 98 ? 21.330 3.087 -32.541 1.00 94.75 98 ARG A C 1
ATOM 746 O O . ARG A 1 98 ? 22.130 2.850 -33.436 1.00 94.75 98 ARG A O 1
ATOM 753 N N . GLN A 1 99 ? 21.432 4.142 -31.733 1.00 92.75 99 GLN A N 1
ATOM 754 C CA . GLN A 1 99 ? 22.531 5.111 -31.830 1.00 92.75 99 GLN A CA 1
ATOM 755 C C . GLN A 1 99 ? 23.891 4.448 -31.607 1.00 92.75 99 GLN A C 1
ATOM 757 O O . GLN A 1 99 ? 24.821 4.683 -32.371 1.00 92.75 99 GLN A O 1
ATOM 762 N N . LEU A 1 100 ? 23.995 3.578 -30.598 1.00 93.12 100 LEU A N 1
ATOM 763 C CA . LEU A 1 100 ? 25.223 2.841 -30.328 1.00 93.12 100 LEU A CA 1
ATOM 764 C C . LEU A 1 100 ? 25.589 1.927 -31.500 1.00 93.12 100 LEU A C 1
ATOM 766 O O . LEU A 1 100 ? 26.742 1.920 -31.907 1.00 93.12 100 LEU A O 1
ATOM 770 N N . HIS A 1 101 ? 24.615 1.216 -32.076 1.00 91.44 101 HIS A N 1
ATOM 771 C CA . HIS A 1 101 ? 24.844 0.371 -33.247 1.00 91.44 101 HIS A CA 1
ATOM 772 C C . HIS A 1 101 ? 25.308 1.182 -34.465 1.00 91.44 101 HIS A C 1
ATOM 774 O O . HIS A 1 101 ? 26.190 0.750 -35.200 1.00 91.44 101 HIS A O 1
ATOM 780 N N . GLN A 1 102 ? 24.720 2.359 -34.700 1.00 89.00 102 GLN A N 1
ATOM 781 C CA . GLN A 1 102 ? 25.151 3.260 -35.773 1.00 89.00 102 GLN A CA 1
ATOM 782 C C . GLN A 1 102 ? 26.581 3.751 -35.545 1.00 89.00 102 GLN A C 1
ATOM 784 O O . GLN A 1 102 ? 27.379 3.742 -36.474 1.00 89.00 102 GLN A O 1
ATOM 789 N N . PHE A 1 103 ? 26.911 4.129 -34.310 1.00 87.62 103 PHE A N 1
ATOM 790 C CA . PHE A 1 103 ? 28.248 4.581 -33.946 1.00 87.62 103 PHE A CA 1
ATOM 791 C C . PHE A 1 103 ? 29.290 3.463 -34.066 1.00 87.62 103 PHE A C 1
ATOM 793 O O . PHE A 1 103 ? 30.348 3.682 -34.636 1.00 87.62 103 PHE A O 1
ATOM 800 N N . SER A 1 104 ? 28.987 2.248 -33.599 1.00 86.69 104 SER A N 1
ATOM 801 C CA . SER A 1 104 ? 29.901 1.104 -33.707 1.00 86.69 104 SER A CA 1
ATOM 802 C C . SER A 1 104 ? 30.057 0.590 -35.139 1.00 86.69 104 SER A C 1
ATOM 804 O O . SER A 1 104 ? 31.100 0.046 -35.479 1.00 86.69 104 SER A O 1
ATOM 806 N N . ALA A 1 105 ? 29.022 0.733 -35.976 1.00 79.31 105 ALA A N 1
ATOM 807 C CA . ALA A 1 105 ? 29.096 0.422 -37.404 1.00 79.31 105 ALA A CA 1
ATOM 808 C C . ALA A 1 105 ? 29.877 1.487 -38.191 1.00 79.31 105 ALA A C 1
ATOM 810 O O . ALA A 1 105 ? 30.350 1.211 -39.293 1.00 79.31 105 ALA A O 1
ATOM 811 N N . PHE A 1 106 ? 30.041 2.684 -37.621 1.00 67.56 106 PHE A N 1
ATOM 812 C CA . PHE A 1 106 ? 30.982 3.686 -38.098 1.00 67.56 106 PHE A CA 1
ATOM 813 C C . PHE A 1 106 ? 32.397 3.264 -37.676 1.00 67.56 106 PHE A C 1
ATOM 815 O O . PHE A 1 106 ? 32.993 3.802 -36.745 1.00 67.56 106 PHE A O 1
ATOM 822 N N . VAL A 1 107 ? 32.929 2.240 -38.346 1.00 60.50 107 VAL A N 1
ATOM 823 C CA . VAL A 1 107 ? 34.360 1.936 -38.302 1.00 60.50 107 VAL A CA 1
ATOM 824 C C . VAL A 1 107 ? 35.061 3.194 -38.806 1.00 60.50 107 VAL A C 1
ATOM 826 O O . VAL A 1 107 ? 34.822 3.618 -39.938 1.00 60.50 107 VAL A O 1
ATOM 829 N N . MET A 1 108 ? 35.853 3.835 -37.940 1.00 56.84 108 MET A N 1
ATOM 830 C CA . MET A 1 108 ? 36.754 4.914 -38.348 1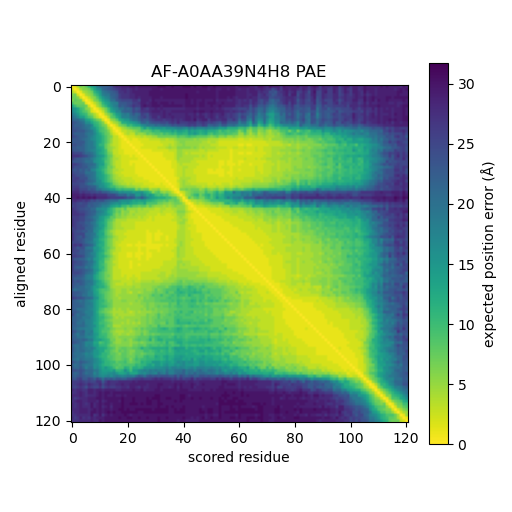.00 56.84 108 MET A CA 1
ATOM 831 C C . MET A 1 108 ? 37.479 4.443 -39.611 1.00 56.84 108 MET A C 1
ATOM 833 O O . MET A 1 108 ? 38.004 3.329 -39.587 1.00 56.84 108 MET A O 1
ATOM 837 N N . PRO A 1 109 ? 37.474 5.205 -40.718 1.00 53.16 109 PRO A N 1
ATOM 838 C CA . PRO A 1 109 ? 38.232 4.799 -41.886 1.00 53.16 109 PRO A CA 1
ATOM 839 C C . PRO A 1 109 ? 39.682 4.601 -41.444 1.00 53.16 109 PRO A C 1
ATOM 841 O O . PRO A 1 109 ? 40.319 5.541 -40.976 1.00 53.16 109 PRO A O 1
ATOM 844 N N . ASP A 1 110 ? 40.181 3.375 -41.600 1.00 57.78 110 ASP A N 1
ATOM 845 C CA . ASP A 1 110 ? 41.543 2.927 -41.260 1.00 57.78 110 ASP A CA 1
ATOM 846 C C . ASP A 1 110 ? 42.628 3.608 -42.127 1.00 57.78 110 ASP A C 1
ATOM 848 O O . ASP A 1 110 ? 43.786 3.214 -42.143 1.00 57.78 110 ASP A O 1
ATOM 852 N N . ASN A 1 111 ? 42.248 4.664 -42.848 1.00 53.06 111 ASN A N 1
ATOM 853 C CA . ASN A 1 111 ? 43.099 5.536 -43.631 1.00 53.06 111 ASN A CA 1
ATOM 854 C C . ASN A 1 111 ? 42.952 6.956 -43.087 1.00 53.06 111 ASN A C 1
ATOM 856 O O . ASN A 1 111 ? 42.248 7.802 -43.641 1.00 53.06 111 ASN A O 1
ATOM 860 N N . MET A 1 112 ? 43.656 7.240 -42.002 1.00 48.12 112 MET A N 1
ATOM 861 C CA . MET A 1 112 ? 44.262 8.555 -41.899 1.00 48.12 112 MET A CA 1
ATOM 862 C C . MET A 1 112 ? 45.758 8.316 -41.837 1.00 48.12 112 MET A C 1
ATOM 864 O O . MET A 1 112 ? 46.323 8.120 -40.764 1.00 48.12 112 MET A O 1
ATOM 868 N N . ASP A 1 113 ? 46.351 8.258 -43.031 1.00 51.47 113 ASP A N 1
ATOM 869 C CA . ASP A 1 113 ? 47.781 8.354 -43.295 1.00 51.47 113 ASP A CA 1
ATOM 870 C C . ASP A 1 113 ? 48.349 9.577 -42.552 1.00 51.47 113 ASP A C 1
ATOM 872 O O . ASP A 1 113 ? 48.478 10.675 -43.093 1.00 51.47 113 ASP A O 1
ATOM 876 N N . LEU A 1 114 ? 48.667 9.397 -41.272 1.00 52.31 114 LEU A N 1
ATOM 877 C CA . LEU A 1 114 ? 49.300 10.383 -40.396 1.00 52.31 114 LEU A CA 1
ATOM 878 C C . LEU A 1 114 ? 50.817 10.478 -40.645 1.00 52.31 114 LEU A C 1
ATOM 880 O O . LEU A 1 114 ? 51.537 10.979 -39.789 1.00 52.31 114 LEU A O 1
ATOM 884 N N . ASP A 1 115 ? 51.301 10.031 -41.810 1.00 50.53 115 ASP A N 1
ATOM 885 C CA . ASP A 1 115 ? 52.736 9.911 -42.108 1.00 50.53 115 ASP A CA 1
ATOM 886 C C . ASP A 1 115 ? 53.205 10.706 -43.344 1.00 50.53 115 ASP A C 1
ATOM 888 O O . ASP A 1 115 ? 54.335 10.556 -43.794 1.00 50.53 115 ASP A O 1
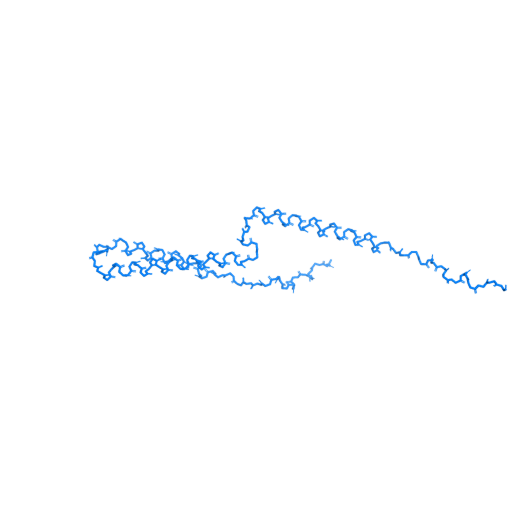ATOM 892 N N . SER A 1 116 ? 52.377 11.600 -43.906 1.00 52.62 116 SER A N 1
ATOM 893 C CA . SER A 1 116 ? 52.747 12.389 -45.106 1.00 52.62 116 SER A CA 1
ATOM 894 C C . SER A 1 116 ? 52.950 13.898 -44.896 1.00 52.62 116 SER A C 1
ATOM 896 O O . SER A 1 116 ? 53.090 14.628 -45.873 1.00 52.62 116 SER A O 1
ATOM 898 N N . ALA A 1 117 ? 53.028 14.400 -43.657 1.00 53.22 117 ALA A N 1
ATOM 899 C CA . ALA A 1 117 ? 53.284 15.831 -43.395 1.00 53.22 117 ALA A CA 1
ATOM 900 C C . ALA A 1 117 ? 54.665 16.147 -42.779 1.00 53.22 117 ALA A C 1
ATOM 902 O O . ALA A 1 117 ? 54.956 17.311 -42.512 1.00 53.22 117 ALA A O 1
ATOM 903 N N . ALA A 1 118 ? 55.527 15.145 -42.572 1.00 52.03 118 ALA A N 1
ATOM 904 C CA . ALA A 1 118 ? 56.861 15.315 -41.984 1.00 52.03 118 ALA A CA 1
ATOM 905 C C . ALA A 1 118 ? 57.990 14.874 -42.934 1.00 52.03 118 ALA A C 1
ATOM 907 O O . ALA A 1 118 ? 58.937 14.210 -42.524 1.00 52.03 118 ALA A O 1
ATOM 908 N N . SER A 1 119 ? 57.903 15.212 -44.222 1.00 54.31 119 SER A N 1
ATOM 909 C CA . SER A 1 119 ? 59.059 15.141 -45.125 1.00 54.31 119 SER A CA 1
ATOM 910 C C . SER A 1 119 ? 58.864 16.018 -46.352 1.00 54.31 119 SER A C 1
ATOM 912 O O . SER A 1 119 ? 58.315 15.587 -47.357 1.00 54.31 119 SER A O 1
ATOM 914 N N . THR A 1 120 ? 59.400 17.232 -46.276 1.00 46.69 120 THR A N 1
ATOM 915 C CA . THR A 1 120 ? 60.081 17.866 -47.410 1.00 46.69 120 THR A CA 1
ATOM 916 C C . THR A 1 120 ? 61.253 18.702 -46.871 1.00 46.69 120 THR A C 1
ATOM 918 O O . THR A 1 120 ? 61.134 19.211 -45.755 1.00 46.69 120 THR A O 1
ATOM 921 N N . PRO A 1 121 ? 62.378 18.745 -47.610 1.00 53.97 121 PRO A N 1
ATOM 922 C CA . PRO A 1 121 ? 63.726 19.075 -47.129 1.00 53.97 121 PRO A CA 1
ATOM 923 C C . PRO A 1 121 ? 64.004 20.569 -46.924 1.00 53.97 121 PRO A C 1
ATOM 925 O O . PRO A 1 121 ? 63.242 21.402 -47.465 1.00 53.97 121 PRO A O 1
#

Organism: NCBI:txid47425

Mean predicted aligned error: 13.43 Å

Nearest PDB structures (foldseek):
  2qyw-assembly1_A  TM=4.410E-01  e=8.650E-01  Mus musculus

Secondary structure (DSSP, 8-state):
----S-S----S------HHHHHHHHHHHHHHHHHHHSTTGGGSHHHHHHHHHHHHHHHHHHHHHHHHHHTSTTTTS-HHHHHHHHHHHHHHHHHHHHHHHHHHHSPPPS---TTSSS---

pLDDT: mean 80.92, std 19.11, range [41.22, 98.0]

Sequence (121 aa):
MEEEADRSRPGPGGMALPSSLYQSLITKLVVVLDLVQQSEGITTPQAKQALLHATNDFRNAVANARRLALDLPGGELLVREQDEVIAMLTQLRDGKRRQLHQFSAFVMPDNMDLDSAASTP

Radius of gyration: 31.29 Å; Cα contacts (8 Å, |Δi|>4): 36; chains: 1; bounding box: 87×42×79 Å